Protein AF-A0A6B3HIU3-F1 (afdb_monomer)

Mean predicted aligned error: 11.29 Å

Solvent-accessible surface area (backbone atoms only — not comparable to full-atom values): 8986 Å² total; per-residue (Å²): 126,63,72,74,72,56,71,95,78,60,85,25,74,48,78,48,76,50,74,42,69,43,81,75,31,63,71,46,27,44,54,50,27,48,52,53,45,60,61,63,64,41,100,79,64,81,83,78,81,82,62,67,80,47,101,40,70,70,39,19,49,54,40,46,68,70,72,45,56,74,68,56,45,66,78,42,32,65,80,43,20,31,42,78,41,46,32,40,40,39,36,26,56,29,92,61,75,80,61,91,88,63,73,64,93,64,79,81,60,76,77,60,55,39,28,44,76,47,76,49,80,48,48,45,82,63,58,67,65,68,76,76,77,86,82,86,84,88,88,84,84,86,130

Radius of gyration: 21.81 Å; Cα contacts (8 Å, |Δi|>4): 173; chains: 1; bounding box: 52×70×48 Å

Sequence (143 aa):
LPPYAGPAEPSALSVLIRRDYAVVEPPRLLAQAQRLADIDAGPGADGYTGAVVGTSVHSALGVLFGEYEPDEIASRHKEFGLEEGDSTLWVSAAEALPEPGEWLGAPFEDADPELVVCRFDVSAVFDEEELDEELDEPAAGRA

Structure (mmCIF, N/CA/C/O backbone):
data_AF-A0A6B3HIU3-F1
#
_entry.id   AF-A0A6B3HIU3-F1
#
loop_
_atom_site.group_PDB
_atom_site.id
_atom_site.type_symbol
_atom_site.label_atom_id
_atom_site.label_alt_id
_atom_site.label_comp_id
_atom_site.label_asym_id
_atom_site.label_entity_id
_atom_site.label_seq_id
_atom_site.pdbx_PDB_ins_code
_atom_site.Cartn_x
_atom_site.Cartn_y
_atom_site.Cartn_z
_atom_site.occupancy
_atom_site.B_iso_or_equiv
_atom_site.auth_seq_id
_atom_site.auth_comp_id
_atom_site.auth_asym_id
_atom_site.auth_atom_id
_atom_site.pdbx_PDB_model_num
ATOM 1 N N . LEU A 1 1 ? -14.034 11.041 9.208 1.00 70.19 1 LEU A N 1
ATOM 2 C CA . LEU A 1 1 ? -14.295 9.636 9.585 1.00 70.19 1 LEU A CA 1
ATOM 3 C C . LEU A 1 1 ? -15.566 9.608 10.430 1.00 70.19 1 LEU A C 1
ATOM 5 O O . LEU A 1 1 ? -15.822 10.618 11.088 1.00 70.19 1 LEU A O 1
ATOM 9 N N . PRO A 1 2 ? -16.393 8.551 10.350 1.00 84.12 2 PRO A N 1
ATOM 10 C CA . PRO A 1 2 ? -17.501 8.347 11.283 1.00 84.12 2 PRO A CA 1
ATOM 11 C C . PRO A 1 2 ? -16.977 8.240 12.732 1.00 84.12 2 PRO A C 1
ATOM 13 O O . PRO A 1 2 ? -15.765 8.147 12.938 1.00 84.12 2 PRO A O 1
ATOM 16 N N . PRO A 1 3 ? -17.853 8.319 13.751 1.00 88.12 3 PRO A N 1
ATOM 17 C CA . PRO A 1 3 ? -17.446 8.144 15.144 1.00 88.12 3 PRO A CA 1
ATOM 18 C C . PRO A 1 3 ? -16.814 6.766 15.382 1.00 88.12 3 PRO A C 1
ATOM 20 O O . PRO A 1 3 ? -17.290 5.777 14.833 1.00 88.12 3 PRO A O 1
ATOM 23 N N . TYR A 1 4 ? -15.787 6.706 16.236 1.00 89.38 4 TYR A N 1
ATOM 24 C CA . TYR A 1 4 ? -15.168 5.441 16.639 1.00 89.38 4 TYR A CA 1
ATOM 25 C C . TYR A 1 4 ? -16.175 4.560 17.392 1.00 89.38 4 TYR A C 1
ATOM 27 O O . TYR A 1 4 ? -16.764 5.002 18.383 1.00 89.38 4 TYR A O 1
ATOM 35 N N . ALA A 1 5 ? -16.347 3.324 16.928 1.00 91.56 5 ALA A N 1
ATOM 36 C CA . ALA A 1 5 ? -17.249 2.323 17.499 1.00 91.56 5 ALA A CA 1
ATOM 37 C C . ALA A 1 5 ? -16.511 1.099 18.074 1.00 91.56 5 ALA A C 1
ATOM 39 O O . ALA A 1 5 ? -17.153 0.164 18.553 1.00 91.56 5 ALA A O 1
ATOM 40 N N . GLY A 1 6 ? -15.175 1.097 18.038 1.00 89.19 6 GLY A N 1
ATOM 41 C CA . GLY A 1 6 ? -14.355 -0.006 18.535 1.00 89.19 6 GLY A CA 1
ATOM 42 C C . GLY A 1 6 ? -14.220 -0.062 20.068 1.00 89.19 6 GLY A C 1
ATOM 43 O O . GLY A 1 6 ? -14.767 0.772 20.798 1.00 89.19 6 GLY A O 1
ATOM 44 N N . PRO A 1 7 ? -13.464 -1.045 20.592 1.00 90.38 7 PRO A N 1
ATOM 45 C CA . PRO A 1 7 ? -13.269 -1.222 22.030 1.00 90.38 7 PRO A CA 1
ATOM 46 C C . PRO A 1 7 ? -12.516 -0.042 22.663 1.00 90.38 7 PRO A C 1
ATOM 48 O O . PRO A 1 7 ? -11.626 0.548 22.051 1.00 90.38 7 PRO A O 1
ATOM 51 N N . ALA A 1 8 ? -12.837 0.272 23.923 1.00 88.50 8 ALA A N 1
ATOM 52 C CA . ALA A 1 8 ? -12.150 1.324 24.684 1.00 88.50 8 ALA A CA 1
ATOM 53 C C . ALA A 1 8 ? -10.697 0.952 25.045 1.00 88.50 8 ALA A C 1
ATOM 55 O O . ALA A 1 8 ? -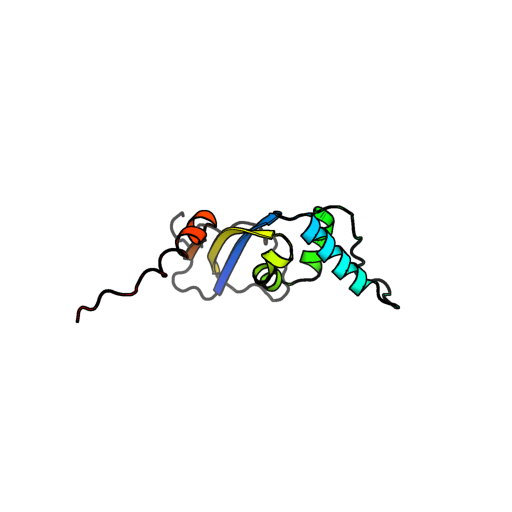9.841 1.828 25.126 1.00 88.50 8 ALA A O 1
ATOM 56 N N . GLU A 1 9 ? -10.426 -0.342 25.236 1.00 88.44 9 GLU A N 1
ATOM 57 C CA . GLU A 1 9 ? -9.100 -0.901 25.519 1.00 88.44 9 GLU A CA 1
ATOM 58 C C . GLU A 1 9 ? -8.795 -2.012 24.492 1.00 88.44 9 GLU A C 1
ATOM 60 O O . GLU A 1 9 ? -9.087 -3.182 24.751 1.00 88.44 9 GLU A O 1
ATOM 65 N N . PRO A 1 10 ? -8.290 -1.672 23.288 1.00 86.75 10 PRO A N 1
ATOM 66 C CA . PRO A 1 10 ? -8.000 -2.657 22.248 1.00 86.75 10 PRO A CA 1
ATOM 67 C C . PRO A 1 10 ? -6.807 -3.546 22.627 1.00 86.75 10 PRO A C 1
ATOM 69 O O . PRO A 1 10 ? -5.758 -3.056 23.045 1.00 86.75 10 PRO A O 1
ATOM 72 N N . SER A 1 11 ? -6.954 -4.858 22.440 1.00 88.88 11 SER A N 1
ATOM 73 C CA . SER A 1 11 ? -5.902 -5.862 22.668 1.00 88.88 11 SER A CA 1
ATOM 74 C C . SER A 1 11 ? -5.079 -6.178 21.412 1.00 88.88 11 SER A C 1
ATOM 76 O O . SER A 1 11 ? -4.005 -6.770 21.522 1.00 88.88 11 SER A O 1
ATOM 78 N N . ALA A 1 12 ? -5.566 -5.785 20.232 1.00 90.56 12 ALA A N 1
ATOM 79 C CA . ALA A 1 12 ? -4.930 -5.996 18.940 1.00 90.56 12 ALA A CA 1
ATOM 80 C C . ALA A 1 12 ? -5.130 -4.780 18.022 1.00 90.56 12 ALA A C 1
ATOM 82 O O . ALA A 1 12 ? -6.093 -4.022 18.166 1.00 90.56 12 ALA A O 1
ATOM 83 N N . LEU A 1 13 ? -4.208 -4.604 17.073 1.00 90.06 13 LEU A N 1
ATOM 84 C CA . LEU A 1 13 ? -4.238 -3.530 16.081 1.00 90.06 13 LEU A CA 1
ATOM 85 C C . LEU A 1 13 ? -3.949 -4.087 14.686 1.00 90.06 13 LEU A C 1
ATOM 87 O O . LEU A 1 13 ? -3.101 -4.968 14.532 1.00 90.06 13 LEU A O 1
ATOM 91 N N . SER A 1 14 ? -4.594 -3.509 13.676 1.00 87.75 14 SER A N 1
ATOM 92 C CA . SER A 1 14 ? -4.268 -3.719 12.266 1.00 87.75 14 SER A CA 1
ATOM 93 C C . SER A 1 14 ? -3.760 -2.417 11.655 1.00 87.75 14 SER A C 1
ATOM 95 O O . SER A 1 14 ? -4.395 -1.367 11.791 1.00 87.75 14 SER A O 1
ATOM 97 N N . VAL A 1 15 ? -2.608 -2.497 10.986 1.00 86.75 15 VAL A N 1
ATOM 98 C CA . VAL A 1 15 ? -1.978 -1.370 10.290 1.00 86.75 15 VAL A CA 1
ATOM 99 C C . VAL A 1 15 ? -2.071 -1.620 8.793 1.00 86.75 15 VAL A C 1
ATOM 101 O O . VAL A 1 15 ? -1.512 -2.594 8.293 1.00 86.75 15 VAL A O 1
ATOM 104 N N . LEU A 1 16 ? -2.792 -0.749 8.093 1.00 84.94 16 LEU A N 1
ATOM 105 C CA . LEU A 1 16 ? -2.944 -0.794 6.644 1.00 84.94 16 LEU A CA 1
ATOM 106 C C . LEU A 1 16 ? -2.189 0.386 6.050 1.00 84.94 16 LEU A C 1
ATOM 108 O O . LEU A 1 16 ? -2.310 1.511 6.536 1.00 84.94 16 LEU A O 1
ATOM 112 N N . ILE A 1 17 ? -1.411 0.130 5.005 1.00 85.75 17 ILE A N 1
ATOM 113 C CA . ILE A 1 17 ? -0.607 1.148 4.337 1.00 85.75 17 ILE A CA 1
ATOM 114 C C . ILE A 1 17 ? -0.933 1.096 2.850 1.00 85.75 17 ILE A C 1
ATOM 116 O O . ILE A 1 17 ? -0.674 0.089 2.192 1.00 85.75 17 ILE A O 1
ATOM 120 N N . ARG A 1 18 ? -1.469 2.194 2.315 1.00 87.81 18 ARG A N 1
ATOM 121 C CA . ARG A 1 18 ? -1.526 2.436 0.873 1.00 87.81 18 ARG A CA 1
ATOM 122 C C . ARG A 1 18 ? -0.382 3.372 0.512 1.00 87.81 18 ARG A C 1
ATOM 124 O O . ARG A 1 18 ? -0.297 4.467 1.061 1.00 87.81 18 ARG A O 1
ATOM 131 N N . ARG A 1 19 ? 0.491 2.939 -0.394 1.00 89.50 19 ARG A N 1
ATOM 132 C CA . ARG A 1 19 ? 1.532 3.771 -1.006 1.00 89.50 19 ARG A CA 1
ATOM 133 C C . ARG A 1 19 ? 1.305 3.778 -2.502 1.00 89.50 19 ARG A C 1
ATOM 135 O O . ARG A 1 19 ? 1.301 2.714 -3.124 1.00 89.50 19 ARG A O 1
ATOM 142 N N . ASP A 1 20 ? 1.106 4.963 -3.053 1.00 89.50 20 ASP A N 1
ATOM 143 C CA . ASP A 1 20 ? 0.920 5.129 -4.482 1.00 89.50 20 ASP A CA 1
ATOM 144 C C . ASP A 1 20 ? 2.302 5.316 -5.135 1.00 89.50 20 ASP A C 1
ATOM 146 O O . ASP A 1 20 ? 3.166 6.005 -4.599 1.00 89.50 20 ASP A O 1
ATOM 150 N N . TYR A 1 21 ? 2.530 4.689 -6.292 1.00 92.12 21 TYR A N 1
ATOM 151 C CA . TYR A 1 21 ? 3.753 4.868 -7.082 1.00 92.12 21 TYR A CA 1
ATOM 152 C C . TYR A 1 21 ? 3.398 5.276 -8.507 1.00 92.12 21 TYR A C 1
ATOM 154 O O . TYR A 1 21 ? 2.580 4.630 -9.169 1.00 92.12 21 TYR A O 1
ATOM 162 N N . ALA A 1 22 ? 4.065 6.308 -9.016 1.00 93.81 22 ALA A N 1
ATOM 163 C CA . ALA A 1 22 ? 4.032 6.662 -10.426 1.00 93.81 22 ALA A CA 1
ATOM 164 C C . ALA A 1 22 ? 5.192 5.981 -11.162 1.00 93.81 22 ALA A C 1
ATOM 166 O O . ALA A 1 22 ? 6.347 6.085 -10.759 1.00 93.81 22 ALA A O 1
ATOM 167 N N . VAL A 1 23 ? 4.911 5.312 -12.284 1.00 94.75 23 VAL A N 1
ATOM 168 C CA . VAL A 1 23 ? 5.971 4.803 -13.170 1.00 94.75 23 VAL A CA 1
ATOM 169 C C . VAL A 1 23 ? 6.480 5.958 -14.033 1.00 94.75 23 VAL A C 1
ATOM 171 O O . VAL A 1 23 ? 5.892 6.271 -15.069 1.00 94.75 23 VAL A O 1
ATOM 174 N N . VAL A 1 24 ? 7.573 6.590 -13.607 1.00 96.25 24 VAL A N 1
ATOM 175 C CA . VAL A 1 24 ? 8.146 7.780 -14.262 1.00 96.25 24 VAL A CA 1
ATOM 176 C C . VAL A 1 24 ? 9.259 7.437 -15.253 1.00 96.25 24 VAL A C 1
ATOM 178 O O . VAL A 1 24 ? 9.444 8.141 -16.245 1.00 96.25 24 VAL A O 1
ATOM 181 N N . GLU A 1 25 ? 9.942 6.302 -15.068 1.00 95.62 25 GLU A N 1
ATOM 182 C CA . GLU A 1 25 ? 10.988 5.823 -15.980 1.00 95.62 25 GLU A CA 1
ATOM 183 C C . GLU A 1 25 ? 10.764 4.361 -16.418 1.00 95.62 25 GLU A C 1
ATOM 185 O O . GLU A 1 25 ? 11.513 3.460 -16.023 1.00 95.62 25 GLU A O 1
ATOM 190 N N . PRO A 1 26 ? 9.784 4.095 -17.308 1.00 93.62 26 PRO A N 1
ATOM 191 C CA . PRO A 1 26 ? 9.509 2.745 -17.806 1.00 93.62 26 PRO A CA 1
ATOM 192 C C . PRO A 1 26 ? 10.732 1.983 -18.356 1.00 93.62 26 PRO A C 1
ATOM 194 O O . PRO A 1 26 ? 10.850 0.788 -18.083 1.00 93.62 26 PRO A O 1
ATOM 197 N N . PRO A 1 27 ? 11.680 2.610 -19.091 1.00 93.94 27 PRO A N 1
ATOM 198 C CA . PRO A 1 27 ? 12.877 1.908 -19.556 1.00 93.94 27 PRO A CA 1
ATOM 199 C C . PRO A 1 27 ? 13.776 1.405 -18.418 1.00 93.94 27 PRO A C 1
ATOM 201 O O . PRO A 1 27 ? 14.366 0.332 -18.541 1.00 93.94 27 PRO A O 1
ATOM 204 N N . ARG A 1 28 ? 13.871 2.150 -17.306 1.00 94.88 28 ARG A N 1
ATOM 205 C CA . ARG A 1 28 ? 14.644 1.744 -16.123 1.00 94.88 28 ARG A CA 1
ATOM 206 C C . ARG A 1 28 ? 14.002 0.531 -15.459 1.00 94.88 28 ARG A C 1
ATOM 208 O O . ARG A 1 28 ? 14.708 -0.437 -15.179 1.00 94.88 28 ARG A O 1
ATOM 215 N N . LEU A 1 29 ? 12.680 0.559 -15.294 1.00 94.25 29 LEU A N 1
ATOM 216 C CA . LEU A 1 29 ? 11.903 -0.550 -14.744 1.00 94.25 29 LEU A CA 1
ATOM 217 C C . LEU A 1 29 ? 12.087 -1.835 -15.566 1.00 94.25 29 LEU A C 1
ATOM 219 O O . LEU A 1 29 ? 12.401 -2.889 -15.016 1.00 94.25 29 LEU A O 1
ATOM 223 N N . LEU A 1 30 ? 11.966 -1.738 -16.894 1.00 91.94 30 LEU A N 1
ATOM 224 C CA . LEU A 1 30 ? 12.184 -2.865 -17.809 1.00 91.94 30 LEU A CA 1
ATOM 225 C C . LEU 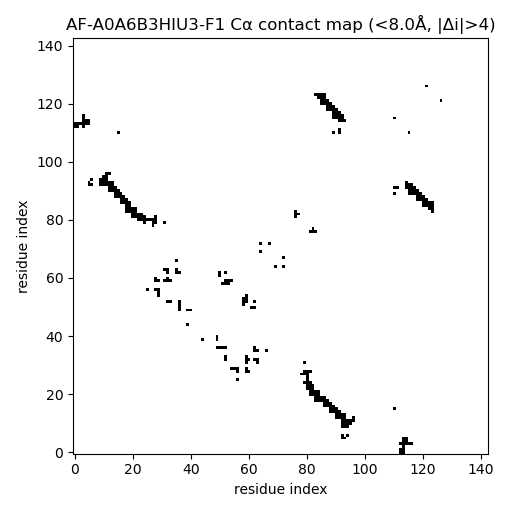A 1 30 ? 13.609 -3.426 -17.694 1.00 91.94 30 LEU A C 1
ATOM 227 O O . LEU A 1 30 ? 13.796 -4.640 -17.648 1.00 91.94 30 LEU A O 1
ATOM 231 N N . ALA A 1 31 ? 14.615 -2.551 -17.623 1.00 92.81 31 ALA A N 1
ATOM 232 C CA . ALA A 1 31 ? 16.006 -2.968 -17.493 1.00 92.81 31 ALA A CA 1
ATOM 233 C C . ALA A 1 31 ? 16.293 -3.666 -16.152 1.00 92.81 31 ALA A C 1
ATOM 235 O O . ALA A 1 31 ? 17.116 -4.578 -16.118 1.00 92.81 31 ALA A O 1
ATOM 236 N N . GLN A 1 32 ? 15.637 -3.257 -15.060 1.00 92.25 32 GLN A N 1
ATOM 237 C CA . GLN A 1 32 ? 15.740 -3.939 -13.765 1.00 92.25 32 GLN A CA 1
ATOM 238 C C . GLN A 1 32 ? 15.089 -5.321 -13.807 1.00 92.25 32 GLN A C 1
ATOM 240 O O . GLN A 1 32 ? 15.735 -6.300 -13.449 1.00 92.25 32 GLN A O 1
ATOM 245 N N . ALA A 1 33 ? 13.862 -5.422 -14.320 1.00 90.38 33 ALA A N 1
ATOM 246 C CA . ALA A 1 33 ? 13.172 -6.705 -14.441 1.00 90.38 33 ALA A CA 1
ATOM 247 C C . ALA A 1 33 ? 13.953 -7.709 -15.304 1.00 90.38 33 ALA A C 1
ATOM 249 O O . ALA A 1 33 ? 14.051 -8.880 -14.948 1.00 90.38 33 ALA A O 1
ATOM 250 N N . GLN A 1 34 ? 14.570 -7.250 -16.400 1.00 89.25 34 GLN A N 1
ATOM 251 C CA . GLN A 1 34 ? 15.440 -8.103 -17.212 1.00 89.25 34 GLN A CA 1
ATOM 252 C C . GLN A 1 34 ? 16.656 -8.596 -16.418 1.00 89.25 34 GLN A C 1
ATOM 254 O O . GLN A 1 34 ? 16.971 -9.778 -16.478 1.00 89.25 34 GLN A O 1
ATOM 259 N N . ARG A 1 35 ? 17.318 -7.721 -15.644 1.00 89.00 35 ARG A N 1
ATOM 260 C CA . ARG A 1 35 ? 18.462 -8.124 -14.810 1.00 89.00 35 ARG A CA 1
ATOM 261 C C . ARG A 1 35 ? 18.092 -9.205 -13.798 1.00 89.00 35 ARG A C 1
ATOM 263 O O . ARG A 1 35 ? 18.878 -10.124 -13.611 1.00 89.00 35 ARG A O 1
ATOM 270 N N . LEU A 1 36 ? 16.925 -9.098 -13.165 1.00 88.56 36 LEU A N 1
ATOM 271 C CA . LEU A 1 36 ? 16.439 -10.099 -12.209 1.00 88.56 36 LEU A CA 1
ATOM 272 C C . LEU A 1 36 ? 16.187 -11.446 -12.890 1.00 88.56 36 LEU A C 1
ATOM 274 O O . LEU A 1 36 ? 16.670 -12.475 -12.427 1.00 88.56 36 LEU A O 1
ATOM 278 N N . ALA A 1 37 ? 15.510 -11.434 -14.037 1.00 84.19 37 ALA A N 1
ATOM 279 C CA . ALA A 1 37 ? 15.249 -12.653 -14.792 1.00 84.19 37 ALA A CA 1
ATOM 280 C C . ALA A 1 37 ? 16.533 -13.321 -15.314 1.00 84.19 37 ALA A C 1
ATOM 282 O O . ALA A 1 37 ? 16.624 -14.546 -15.337 1.00 84.19 37 ALA A O 1
ATOM 283 N N . ASP A 1 38 ? 17.541 -12.536 -15.704 1.00 84.31 38 ASP A N 1
ATOM 284 C CA . ASP A 1 38 ? 18.842 -13.065 -16.129 1.00 84.31 38 ASP A CA 1
ATOM 285 C C . ASP A 1 38 ? 19.597 -13.746 -14.971 1.00 84.31 38 ASP A C 1
ATOM 287 O O . ASP A 1 38 ? 20.342 -14.699 -15.205 1.00 84.31 38 ASP A O 1
ATOM 291 N N . ILE A 1 39 ? 19.411 -13.273 -13.731 1.00 82.88 39 ILE A N 1
ATOM 292 C CA . ILE A 1 39 ? 19.974 -13.893 -12.520 1.00 82.88 39 ILE A CA 1
ATOM 293 C C . ILE A 1 39 ? 19.276 -15.228 -12.228 1.00 82.88 39 ILE A C 1
ATOM 295 O O . ILE A 1 39 ? 19.957 -16.218 -11.956 1.00 82.88 39 ILE A O 1
ATOM 299 N N . ASP A 1 40 ? 17.946 -15.266 -12.332 1.00 73.25 40 ASP A N 1
ATOM 300 C CA . ASP A 1 40 ? 17.143 -16.474 -12.098 1.00 73.25 40 ASP A CA 1
ATOM 301 C C . ASP A 1 40 ? 17.406 -17.566 -13.156 1.00 73.25 40 ASP A C 1
ATOM 303 O O . ASP A 1 40 ? 17.465 -18.755 -12.853 1.00 73.25 40 ASP A O 1
ATOM 307 N N . ALA A 1 41 ? 17.699 -17.175 -14.401 1.00 69.81 41 ALA A N 1
ATOM 308 C CA . ALA A 1 41 ? 17.966 -18.082 -15.523 1.00 69.81 41 ALA A CA 1
ATOM 309 C C . ALA A 1 41 ? 19.363 -18.760 -15.524 1.00 69.81 41 ALA A C 1
ATOM 311 O O . ALA A 1 41 ? 19.809 -19.256 -16.565 1.00 69.81 41 ALA A O 1
ATOM 312 N N . GLY A 1 42 ? 20.080 -18.790 -14.394 1.00 60.59 42 GLY A N 1
ATOM 313 C CA . GLY A 1 42 ? 21.424 -19.372 -14.268 1.00 60.59 42 GLY A CA 1
ATOM 314 C C . GLY A 1 42 ? 21.544 -20.855 -14.693 1.00 60.59 42 GLY A C 1
ATOM 315 O O . GLY A 1 42 ? 20.546 -21.565 -14.851 1.00 60.59 42 GLY A O 1
ATOM 316 N N . PRO A 1 43 ? 22.775 -21.379 -14.891 1.00 48.38 43 PRO A N 1
ATOM 317 C CA . PRO A 1 43 ? 22.985 -22.746 -15.369 1.00 48.38 43 PRO A CA 1
ATOM 318 C C . PRO A 1 43 ? 22.536 -23.775 -14.317 1.00 48.38 43 PRO A C 1
ATOM 320 O O . PRO A 1 43 ? 23.279 -24.081 -13.386 1.00 48.38 43 PRO A O 1
ATOM 323 N N . GLY A 1 44 ? 21.325 -24.315 -14.488 1.00 56.94 44 GLY A N 1
ATOM 324 C CA . GLY A 1 44 ? 20.706 -25.312 -13.600 1.00 56.94 44 GLY A CA 1
ATOM 325 C C . GLY A 1 44 ? 19.359 -24.906 -12.986 1.00 56.94 44 GLY A C 1
ATOM 326 O O . GLY A 1 44 ? 18.904 -25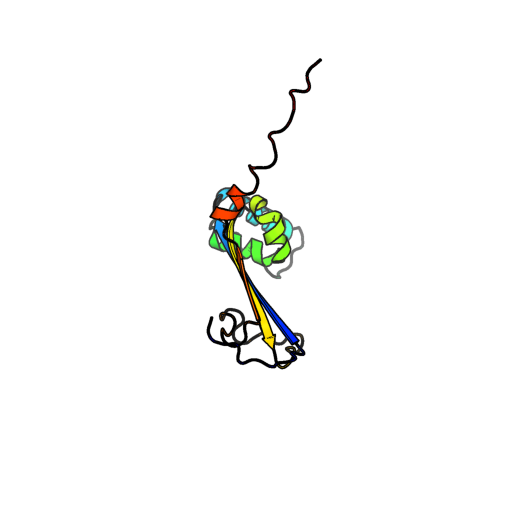.582 -12.067 1.00 56.94 44 GLY A O 1
ATOM 327 N N . ALA A 1 45 ? 18.733 -23.820 -13.452 1.00 58.03 45 ALA A N 1
ATOM 328 C CA . ALA A 1 45 ? 17.415 -23.385 -12.991 1.00 58.03 45 ALA A CA 1
ATOM 329 C C . ALA A 1 45 ? 16.288 -24.316 -13.492 1.00 58.03 45 ALA A C 1
ATOM 331 O O . ALA A 1 45 ? 15.613 -24.057 -14.490 1.00 58.03 45 ALA A O 1
ATOM 332 N N . ASP A 1 46 ? 16.080 -25.421 -12.776 1.00 51.66 46 ASP A N 1
ATOM 333 C CA . ASP A 1 46 ? 14.959 -26.334 -12.978 1.00 51.66 46 ASP A CA 1
ATOM 334 C C . ASP A 1 46 ? 13.703 -25.800 -12.258 1.00 51.66 46 ASP A C 1
ATOM 336 O O . ASP A 1 46 ? 13.339 -26.234 -11.168 1.00 51.66 46 ASP A O 1
ATOM 340 N N . GLY A 1 47 ? 13.006 -24.865 -12.907 1.00 53.09 47 GLY A N 1
ATOM 341 C CA . GLY A 1 47 ? 11.542 -24.889 -12.965 1.00 53.09 47 GLY A CA 1
ATOM 342 C C . GLY A 1 47 ? 10.718 -24.556 -11.716 1.00 53.09 47 GLY A C 1
ATOM 343 O O . GLY A 1 47 ? 9.711 -25.230 -11.494 1.00 53.09 47 GLY A O 1
ATOM 344 N N . TYR A 1 48 ? 11.002 -23.475 -10.988 1.00 45.47 48 TYR A N 1
ATOM 345 C CA . TYR A 1 48 ? 9.943 -22.816 -10.213 1.00 45.47 48 TYR A CA 1
ATOM 346 C C . TYR A 1 48 ? 10.055 -21.291 -10.321 1.00 45.47 48 TYR A C 1
ATOM 348 O O . TYR A 1 48 ? 11.095 -20.732 -10.021 1.00 45.47 48 TYR A O 1
ATOM 356 N N . THR A 1 49 ? 8.968 -20.679 -10.812 1.00 47.34 49 THR A N 1
ATOM 357 C CA . THR A 1 49 ? 8.724 -19.235 -11.029 1.00 47.34 49 THR A CA 1
ATOM 358 C C . THR A 1 49 ? 9.562 -18.516 -12.087 1.00 47.34 49 THR A C 1
ATOM 360 O O . THR A 1 49 ? 10.009 -17.400 -11.868 1.00 47.34 49 THR A O 1
ATOM 363 N N . GLY A 1 50 ? 9.666 -19.091 -13.289 1.00 44.75 50 GLY A N 1
ATOM 364 C CA . GLY A 1 50 ? 10.166 -18.368 -14.461 1.00 44.75 50 GLY A CA 1
ATOM 365 C C . GLY A 1 50 ? 9.282 -17.162 -14.786 1.00 44.75 50 GLY A C 1
ATOM 366 O O . GLY A 1 50 ? 8.286 -17.282 -15.507 1.00 44.75 50 GLY A O 1
ATOM 367 N N . ALA A 1 51 ? 9.638 -16.002 -14.242 1.00 51.00 51 ALA A N 1
ATOM 368 C CA . ALA A 1 51 ? 9.086 -14.726 -14.638 1.00 51.00 51 ALA A CA 1
ATOM 369 C C . ALA A 1 51 ? 9.391 -14.543 -16.128 1.00 51.00 51 ALA A C 1
ATOM 371 O O . ALA A 1 51 ? 10.521 -14.272 -16.531 1.00 51.00 51 ALA A O 1
ATOM 372 N N . VAL A 1 52 ? 8.388 -14.754 -16.982 1.00 52.22 52 VAL A N 1
ATOM 373 C CA . VAL A 1 52 ? 8.528 -14.443 -18.402 1.00 52.22 52 VAL A CA 1
ATOM 374 C C . VAL A 1 52 ? 8.778 -12.945 -18.476 1.00 52.22 52 VAL A C 1
ATOM 376 O O . VAL A 1 52 ? 7.883 -12.159 -18.154 1.00 52.22 52 VAL A O 1
ATOM 379 N N . VAL A 1 53 ? 9.977 -12.542 -18.906 1.00 56.69 53 VAL A N 1
ATOM 380 C CA . VAL A 1 53 ? 10.228 -11.141 -19.238 1.00 56.69 53 VAL A CA 1
ATOM 381 C C . VAL A 1 53 ? 9.375 -10.806 -20.452 1.00 56.69 53 VAL A C 1
ATOM 383 O O . VAL A 1 53 ? 9.766 -10.971 -21.606 1.00 56.69 53 VAL A O 1
ATOM 386 N N . GLY A 1 54 ? 8.149 -10.366 -20.196 1.00 59.66 54 GLY A N 1
ATOM 387 C CA . GLY A 1 54 ? 7.393 -9.633 -21.185 1.00 59.66 54 GLY A CA 1
ATOM 388 C C . GLY A 1 54 ? 8.075 -8.284 -21.391 1.00 59.66 54 GLY A C 1
ATOM 389 O O . GLY A 1 54 ? 8.546 -7.656 -20.443 1.00 59.66 54 GLY A O 1
ATOM 390 N N . THR A 1 55 ? 8.083 -7.784 -22.621 1.00 69.88 55 THR A N 1
ATOM 391 C CA . THR A 1 55 ? 8.612 -6.450 -22.959 1.00 69.88 55 THR A CA 1
ATOM 392 C C . THR A 1 55 ? 7.696 -5.311 -22.484 1.00 69.88 55 THR A C 1
ATOM 394 O O . THR A 1 55 ? 7.711 -4.220 -23.048 1.00 69.88 55 THR A O 1
ATOM 397 N N . SER A 1 56 ? 6.824 -5.573 -21.508 1.00 88.19 56 SER A N 1
ATOM 398 C CA . SER A 1 56 ? 5.787 -4.659 -21.042 1.00 88.19 56 SER A CA 1
ATOM 399 C C . SER A 1 56 ? 6.061 -4.200 -19.614 1.00 88.19 56 SER A C 1
ATOM 401 O O . SER A 1 56 ? 6.625 -4.935 -18.806 1.00 88.19 56 SER A O 1
ATOM 403 N N . VAL A 1 57 ? 5.605 -2.992 -19.283 1.00 88.31 57 VAL A N 1
ATOM 404 C CA . VAL A 1 57 ? 5.661 -2.463 -17.911 1.00 88.31 57 VAL A CA 1
ATOM 405 C C . VAL A 1 57 ? 4.932 -3.389 -16.935 1.00 88.31 57 VAL A C 1
ATOM 407 O O . VAL A 1 57 ? 5.443 -3.664 -15.859 1.00 88.31 57 VAL A O 1
ATOM 410 N N . HIS A 1 58 ? 3.777 -3.931 -17.331 1.00 86.69 58 HIS A N 1
ATOM 411 C CA . HIS A 1 58 ? 2.987 -4.837 -16.496 1.00 86.69 58 HIS A CA 1
ATOM 412 C C . HIS A 1 58 ? 3.763 -6.099 -16.089 1.00 86.69 58 HIS A C 1
ATOM 414 O O . HIS A 1 58 ? 3.800 -6.450 -14.914 1.00 86.69 58 HIS A O 1
ATOM 420 N N . SER A 1 59 ? 4.430 -6.753 -17.042 1.00 85.88 59 SER A N 1
ATOM 421 C CA . SER A 1 59 ? 5.260 -7.925 -16.745 1.00 85.88 59 SER A CA 1
ATOM 422 C C . SER A 1 59 ? 6.482 -7.572 -15.899 1.00 85.88 59 SER A C 1
ATOM 424 O O . SER A 1 59 ? 6.827 -8.338 -15.008 1.00 85.88 59 SER A O 1
ATOM 426 N N . ALA A 1 60 ? 7.105 -6.411 -16.124 1.00 88.94 60 ALA A N 1
ATOM 427 C CA . ALA A 1 60 ? 8.231 -5.954 -15.310 1.00 88.94 60 ALA A CA 1
ATOM 428 C C . ALA A 1 60 ? 7.839 -5.666 -13.853 1.00 88.94 60 ALA A C 1
ATOM 430 O O . ALA A 1 60 ? 8.596 -6.010 -12.950 1.00 88.94 60 ALA A O 1
ATOM 431 N N . LEU A 1 61 ? 6.644 -5.111 -13.616 1.00 90.56 61 LEU A N 1
ATOM 432 C CA . LEU A 1 61 ? 6.084 -4.979 -12.268 1.00 90.56 61 LEU A CA 1
ATOM 433 C C . LEU A 1 61 ? 5.876 -6.356 -11.627 1.00 90.56 61 LEU A C 1
ATOM 435 O O . LEU A 1 61 ? 6.256 -6.550 -10.481 1.00 90.56 61 LEU A O 1
ATOM 439 N N . GLY A 1 62 ? 5.345 -7.329 -12.374 1.00 88.81 62 GLY A N 1
ATOM 440 C CA . GLY A 1 62 ? 5.194 -8.701 -11.880 1.00 88.81 62 GLY A CA 1
ATOM 441 C C . GLY A 1 62 ? 6.516 -9.344 -11.446 1.00 88.81 62 GLY A C 1
ATOM 442 O O . GLY A 1 62 ? 6.546 -10.019 -10.425 1.00 88.81 62 GLY A O 1
ATOM 443 N N . VAL A 1 63 ? 7.610 -9.100 -12.181 1.00 89.81 63 VAL A N 1
ATOM 444 C CA . VAL A 1 63 ? 8.955 -9.571 -11.795 1.00 89.81 63 VAL A CA 1
ATOM 445 C C . VAL A 1 63 ? 9.439 -8.851 -10.537 1.00 89.81 63 VAL A C 1
ATOM 447 O O . VAL A 1 63 ? 9.860 -9.496 -9.586 1.00 89.81 63 VAL A O 1
ATOM 450 N N . LEU A 1 64 ? 9.348 -7.517 -10.511 1.00 91.31 64 LEU A N 1
ATOM 451 C CA . LEU A 1 64 ? 9.843 -6.701 -9.401 1.00 91.31 64 LEU A CA 1
ATOM 452 C C . LEU A 1 64 ? 9.150 -7.050 -8.074 1.00 91.31 64 LEU A C 1
ATOM 454 O O . LEU A 1 64 ? 9.827 -7.301 -7.084 1.00 91.31 64 LEU A O 1
ATOM 458 N N . PHE A 1 65 ? 7.815 -7.093 -8.070 1.00 90.06 65 PHE A N 1
ATOM 459 C CA . PHE A 1 65 ? 7.006 -7.406 -6.885 1.00 90.06 65 PHE A CA 1
ATOM 460 C C . PHE A 1 65 ? 6.978 -8.904 -6.544 1.00 90.06 65 PHE A C 1
ATOM 462 O O . PHE A 1 65 ? 6.438 -9.282 -5.508 1.00 90.06 65 PHE A O 1
ATOM 469 N N . GLY A 1 66 ? 7.517 -9.757 -7.420 1.00 89.75 66 GLY A N 1
ATOM 470 C CA . GLY A 1 66 ? 7.753 -11.168 -7.125 1.00 89.75 66 GLY A CA 1
ATOM 471 C C . GLY A 1 66 ? 9.091 -11.424 -6.428 1.00 89.75 66 GLY A C 1
ATOM 472 O O . GLY A 1 66 ? 9.200 -12.411 -5.709 1.00 89.75 66 GLY A O 1
ATOM 473 N N . GLU A 1 67 ? 10.080 -10.550 -6.639 1.00 91.38 67 GLU A N 1
ATOM 474 C CA . GLU A 1 67 ? 11.442 -10.697 -6.109 1.00 91.38 67 GLU A CA 1
ATOM 475 C C . GLU A 1 67 ? 11.670 -9.915 -4.809 1.00 91.38 67 GLU A C 1
ATOM 477 O O . GLU A 1 67 ? 12.321 -10.421 -3.900 1.00 91.38 67 GLU A O 1
ATOM 482 N N . TYR A 1 68 ? 11.160 -8.684 -4.717 1.00 90.69 68 TYR A N 1
ATOM 483 C CA . TYR A 1 68 ? 11.429 -7.796 -3.584 1.00 90.69 68 TYR A CA 1
ATOM 484 C C . TYR A 1 68 ? 10.279 -7.745 -2.586 1.00 90.69 68 TYR A C 1
ATOM 486 O O . TYR A 1 68 ? 9.103 -7.709 -2.965 1.00 90.69 68 TYR A O 1
ATOM 494 N N . GLU A 1 69 ? 10.623 -7.632 -1.303 1.00 91.31 69 GLU A N 1
ATOM 495 C CA . GLU A 1 69 ? 9.639 -7.323 -0.270 1.00 91.31 69 GLU A CA 1
ATOM 496 C C . GLU A 1 69 ? 9.129 -5.871 -0.403 1.00 91.31 69 GLU A C 1
ATOM 498 O O . GLU A 1 69 ? 9.853 -4.988 -0.880 1.00 91.31 69 GLU A O 1
ATOM 503 N N . PRO A 1 70 ? 7.896 -5.563 0.049 1.00 87.75 70 PRO A N 1
ATOM 504 C CA . PRO A 1 70 ? 7.328 -4.216 -0.061 1.00 87.75 70 PRO A CA 1
ATOM 505 C C . PRO A 1 70 ? 8.199 -3.096 0.534 1.00 87.75 70 PRO A C 1
ATOM 507 O O . PRO A 1 70 ? 8.256 -2.004 -0.031 1.00 87.75 70 PRO A O 1
ATOM 510 N N . ASP A 1 71 ? 8.903 -3.356 1.639 1.00 89.12 71 ASP A N 1
ATOM 511 C CA . ASP A 1 71 ? 9.777 -2.363 2.282 1.00 89.12 71 ASP A CA 1
ATOM 512 C C . ASP A 1 71 ? 11.084 -2.131 1.499 1.00 89.12 71 ASP A C 1
ATOM 514 O O . ASP A 1 71 ? 11.624 -1.019 1.472 1.00 89.12 71 ASP A O 1
ATOM 518 N N . GLU A 1 72 ? 11.578 -3.147 0.789 1.00 93.00 72 GLU A N 1
ATOM 519 C CA . GLU A 1 72 ? 12.706 -2.990 -0.133 1.00 93.00 72 GLU A CA 1
ATOM 520 C C . GLU A 1 72 ? 12.304 -2.158 -1.350 1.00 93.00 72 GLU A C 1
ATOM 522 O O . GLU A 1 72 ? 13.053 -1.275 -1.774 1.00 93.00 72 GLU A O 1
ATOM 527 N N . ILE A 1 73 ? 11.095 -2.384 -1.876 1.00 93.06 73 ILE A N 1
ATOM 528 C CA . ILE A 1 73 ? 10.542 -1.566 -2.959 1.00 93.06 73 ILE A CA 1
ATOM 529 C C . ILE A 1 73 ? 10.407 -0.116 -2.502 1.00 93.06 73 ILE A C 1
ATOM 531 O O . ILE A 1 73 ? 10.851 0.779 -3.218 1.00 93.06 73 ILE A O 1
ATOM 535 N N . ALA A 1 74 ? 9.879 0.118 -1.298 1.00 91.06 74 ALA A N 1
ATOM 536 C CA . ALA A 1 74 ? 9.741 1.460 -0.745 1.00 91.06 74 ALA A CA 1
ATOM 537 C C . ALA A 1 74 ? 11.091 2.171 -0.587 1.00 91.06 74 ALA A C 1
ATOM 539 O O . ALA A 1 74 ? 11.254 3.298 -1.045 1.00 91.06 74 ALA A O 1
ATOM 540 N N . SER A 1 75 ? 12.103 1.504 -0.030 1.00 91.69 75 SER A N 1
ATOM 541 C CA . SER A 1 75 ? 13.422 2.124 0.172 1.00 91.69 75 SER A CA 1
ATOM 542 C C . SER A 1 75 ? 14.206 2.389 -1.120 1.00 91.69 75 SER A C 1
ATOM 544 O O . SER A 1 75 ? 15.101 3.235 -1.126 1.00 91.69 75 SER A O 1
ATOM 546 N N . ARG A 1 76 ? 13.892 1.690 -2.219 1.00 94.25 76 ARG A N 1
ATOM 547 C CA . ARG A 1 76 ? 14.666 1.729 -3.476 1.00 94.25 76 ARG A CA 1
ATOM 548 C C . ARG A 1 76 ? 13.835 2.109 -4.703 1.00 94.25 76 ARG A C 1
ATOM 550 O O . ARG A 1 76 ? 14.306 1.953 -5.828 1.00 94.25 76 ARG A O 1
ATOM 557 N N . HIS A 1 77 ? 12.632 2.653 -4.520 1.00 93.69 77 HIS A N 1
ATOM 558 C CA . HIS A 1 77 ? 11.665 2.934 -5.592 1.00 93.69 77 HIS A CA 1
ATOM 559 C C . HIS A 1 77 ? 12.264 3.718 -6.780 1.00 93.69 77 HIS A C 1
ATOM 561 O O . HIS A 1 77 ? 12.041 3.364 -7.944 1.00 93.69 77 HIS A O 1
ATOM 567 N N . LYS A 1 78 ? 13.138 4.699 -6.512 1.00 93.88 78 LYS A N 1
ATOM 568 C CA . LYS A 1 78 ? 13.828 5.496 -7.548 1.00 93.88 78 LYS A CA 1
ATOM 569 C C . LYS A 1 78 ? 14.763 4.661 -8.430 1.00 93.88 78 LYS A C 1
ATOM 571 O O . LYS A 1 78 ? 14.888 4.913 -9.635 1.00 93.88 78 LYS A O 1
ATOM 576 N N . GLU A 1 79 ? 15.391 3.620 -7.880 1.00 95.06 79 GLU A N 1
ATOM 577 C CA . GLU A 1 79 ? 16.239 2.685 -8.637 1.00 95.06 79 GLU A CA 1
ATOM 578 C C . GLU A 1 79 ? 15.440 1.849 -9.645 1.00 95.06 79 GLU A C 1
ATOM 580 O O . GLU A 1 79 ? 15.998 1.348 -10.631 1.00 95.06 79 GLU A O 1
ATOM 585 N N . PHE A 1 80 ? 14.133 1.719 -9.414 1.00 95.06 80 PHE A N 1
ATOM 586 C CA . PHE A 1 80 ? 13.196 1.007 -10.276 1.00 95.06 80 PHE A CA 1
ATOM 587 C C . PHE A 1 80 ? 12.497 1.928 -11.280 1.00 95.06 80 PHE A C 1
ATOM 589 O O . PHE A 1 80 ? 11.784 1.444 -12.152 1.00 95.06 80 PHE A O 1
ATOM 596 N N . GLY A 1 81 ? 12.743 3.241 -11.222 1.00 94.75 81 GLY A N 1
ATOM 597 C CA . GLY A 1 81 ? 12.072 4.213 -12.088 1.00 94.75 81 GLY A CA 1
ATOM 598 C C . GLY A 1 81 ? 10.646 4.521 -11.642 1.00 94.75 81 GLY A C 1
ATOM 599 O O . GLY A 1 81 ? 9.798 4.855 -12.476 1.00 94.75 81 GLY A O 1
ATOM 600 N N . LEU A 1 82 ? 10.391 4.354 -10.346 1.00 95.62 82 LEU A N 1
ATOM 601 C CA . LEU A 1 82 ? 9.158 4.733 -9.679 1.00 95.62 82 LEU A CA 1
ATOM 602 C C . LEU A 1 82 ? 9.393 6.037 -8.911 1.00 95.62 82 LEU A C 1
ATOM 604 O O . LEU A 1 82 ? 10.487 6.245 -8.391 1.00 95.62 82 LEU A O 1
ATOM 608 N N . GLU A 1 83 ? 8.362 6.868 -8.824 1.00 93.69 83 GLU A N 1
ATOM 609 C CA . GLU A 1 83 ? 8.299 8.022 -7.922 1.00 93.69 83 GLU A CA 1
ATOM 610 C C . GLU A 1 83 ? 7.185 7.776 -6.902 1.00 93.69 83 GLU A C 1
ATOM 612 O O . GLU A 1 83 ? 6.128 7.246 -7.268 1.00 93.69 83 GLU A O 1
ATOM 617 N N . GLU A 1 84 ? 7.424 8.121 -5.638 1.00 90.75 84 GLU A N 1
ATOM 618 C CA . GLU A 1 84 ? 6.396 8.049 -4.598 1.00 90.75 84 GLU A CA 1
ATOM 619 C C . GLU A 1 84 ? 5.304 9.092 -4.853 1.00 90.75 84 GLU A C 1
ATOM 621 O O . GLU A 1 84 ? 5.569 10.252 -5.155 1.00 90.75 84 GLU A O 1
ATOM 626 N N . GLY A 1 85 ? 4.054 8.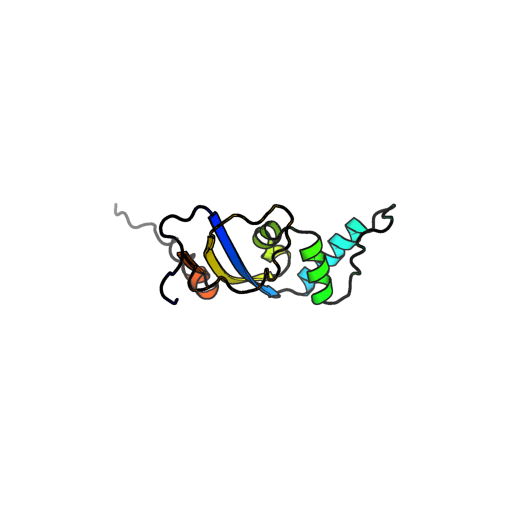641 -4.791 1.00 87.81 85 GLY A N 1
ATOM 627 C CA . GLY A 1 85 ? 2.874 9.489 -4.770 1.00 87.81 85 GLY A CA 1
ATOM 628 C C . GLY A 1 85 ? 2.347 9.647 -3.348 1.00 87.81 85 GLY A C 1
ATOM 629 O O . GLY A 1 85 ? 3.064 9.466 -2.365 1.00 87.81 85 GLY A O 1
ATOM 630 N N . ASP A 1 86 ? 1.061 9.961 -3.234 1.00 88.38 86 ASP A N 1
ATOM 631 C CA . ASP A 1 86 ? 0.415 10.052 -1.930 1.00 88.38 86 ASP A CA 1
ATOM 632 C C . ASP A 1 86 ? 0.456 8.700 -1.196 1.00 88.38 86 ASP A C 1
ATOM 634 O O . ASP A 1 86 ? 0.406 7.613 -1.787 1.00 88.38 86 ASP A O 1
ATOM 638 N N . SER A 1 87 ?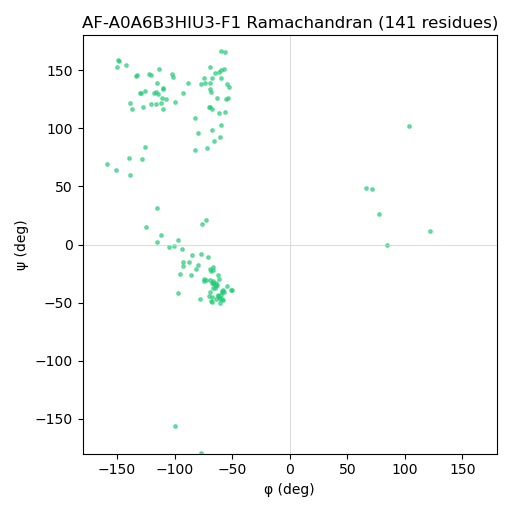 0.518 8.765 0.128 1.00 88.25 87 SER A N 1
ATOM 639 C CA . SER A 1 87 ? 0.399 7.592 0.977 1.00 88.25 87 SER A CA 1
ATOM 640 C C . SER A 1 87 ? -0.570 7.835 2.121 1.00 88.25 87 SER A C 1
ATOM 642 O O . SER A 1 87 ? -0.694 8.935 2.661 1.00 88.25 87 SER A O 1
ATOM 644 N N . THR A 1 88 ? -1.278 6.777 2.498 1.00 87.75 88 THR A N 1
ATOM 645 C CA . THR A 1 88 ? -2.154 6.790 3.662 1.00 87.75 88 THR A CA 1
ATOM 646 C C . THR A 1 88 ? -1.848 5.585 4.535 1.00 87.75 88 THR A C 1
ATOM 648 O O . THR A 1 88 ? -1.802 4.448 4.061 1.00 87.75 88 THR A O 1
ATOM 651 N N . LEU A 1 89 ? -1.667 5.839 5.829 1.00 87.69 89 LEU A N 1
ATOM 652 C CA . LEU A 1 89 ? -1.555 4.821 6.864 1.00 87.69 89 LEU A CA 1
ATOM 653 C C . LEU A 1 89 ? -2.792 4.878 7.760 1.00 87.69 89 LEU A C 1
ATOM 655 O O . LEU A 1 89 ? -3.109 5.921 8.338 1.00 87.69 89 LEU A O 1
ATOM 659 N N . TRP A 1 90 ? -3.462 3.740 7.913 1.00 89.94 90 TRP A N 1
ATOM 660 C CA . TRP A 1 90 ? -4.558 3.552 8.860 1.00 89.94 90 TRP A CA 1
ATOM 661 C C . TRP A 1 90 ? -4.120 2.628 9.988 1.00 89.94 90 TRP A C 1
ATOM 663 O O . TRP A 1 90 ? -3.562 1.558 9.745 1.00 89.94 90 TRP A O 1
ATOM 673 N N . VAL A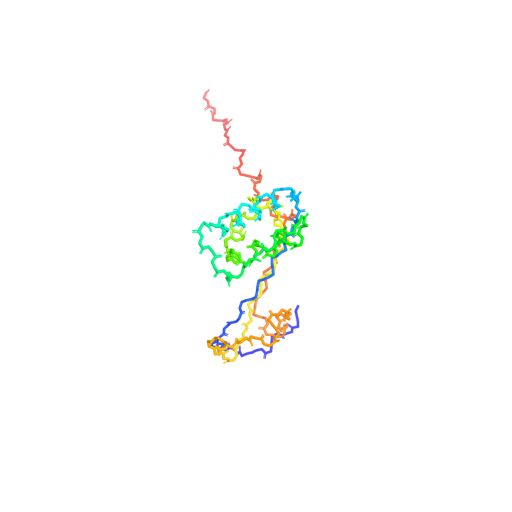 1 91 ? -4.433 3.015 11.221 1.00 90.38 91 VAL A N 1
ATOM 674 C CA . VAL A 1 91 ? -4.362 2.135 12.390 1.00 90.38 91 VAL A CA 1
ATOM 675 C C . VAL A 1 91 ? -5.784 1.885 12.856 1.00 90.38 91 VAL A C 1
ATOM 677 O O . VAL A 1 91 ? -6.510 2.830 13.170 1.00 90.38 91 VAL A O 1
ATOM 680 N N . SER A 1 92 ? -6.184 0.621 12.903 1.00 90.38 92 SER A N 1
ATOM 681 C CA . SER A 1 92 ? -7.513 0.201 13.344 1.00 90.38 92 SER A CA 1
ATOM 682 C C . SER A 1 92 ? -7.424 -0.731 14.543 1.00 90.38 92 SER A C 1
ATOM 684 O O . SER A 1 92 ? -6.465 -1.495 14.686 1.00 90.38 92 SER A O 1
ATOM 686 N N . ALA A 1 93 ? -8.409 -0.631 15.429 1.00 90.44 93 ALA A N 1
ATOM 687 C CA . ALA A 1 93 ? -8.558 -1.553 16.542 1.00 90.44 93 ALA A CA 1
ATOM 688 C C . ALA A 1 93 ? -9.143 -2.879 16.050 1.00 90.44 93 ALA A C 1
ATOM 690 O O . ALA A 1 93 ? -10.093 -2.889 15.270 1.00 90.44 93 ALA A O 1
ATOM 691 N N . ALA A 1 94 ? -8.604 -3.986 16.554 1.00 85.06 94 ALA A N 1
ATOM 692 C CA . ALA A 1 94 ? -9.125 -5.322 16.309 1.00 85.06 94 ALA A CA 1
ATOM 693 C C . ALA A 1 94 ? -9.477 -6.001 17.638 1.00 85.06 94 ALA A C 1
ATOM 695 O O . ALA A 1 94 ? -8.820 -5.785 18.659 1.00 85.06 94 ALA A O 1
ATOM 696 N N . GLU A 1 95 ? -10.515 -6.836 17.627 1.00 77.31 95 GLU A N 1
ATOM 697 C CA . GLU A 1 95 ? -10.913 -7.608 18.812 1.00 77.31 95 GLU A CA 1
ATOM 698 C C . GLU A 1 95 ? -9.939 -8.761 19.111 1.00 77.31 95 GLU A C 1
ATOM 700 O O . GLU A 1 95 ? -9.735 -9.124 20.270 1.00 77.31 95 GLU A O 1
ATOM 705 N N . ALA A 1 96 ? -9.318 -9.324 18.071 1.00 81.00 96 ALA A N 1
ATOM 706 C CA . ALA A 1 96 ? -8.342 -10.402 18.164 1.00 81.00 96 ALA A CA 1
ATOM 707 C C . ALA A 1 96 ? -7.306 -10.304 17.036 1.00 81.00 96 ALA A C 1
ATOM 709 O O . ALA A 1 96 ? -7.557 -9.699 15.994 1.00 81.00 96 ALA A O 1
ATOM 710 N N . LEU A 1 97 ? -6.140 -10.920 17.248 1.00 80.19 97 LEU A N 1
ATOM 711 C CA . LEU A 1 97 ? -5.151 -11.108 16.188 1.00 80.19 97 LEU A CA 1
ATOM 712 C C . LEU A 1 97 ? -5.627 -12.212 15.224 1.00 80.19 97 LEU A C 1
ATOM 714 O O . LEU A 1 97 ? -6.121 -13.234 15.705 1.00 80.19 97 LEU A O 1
ATOM 718 N N . PRO A 1 98 ? -5.451 -12.048 13.899 1.00 75.31 98 PRO A N 1
ATOM 719 C CA . PRO A 1 98 ? -5.632 -13.138 12.943 1.00 75.31 98 PRO A CA 1
ATOM 720 C C . PRO A 1 98 ? -4.685 -14.307 13.234 1.00 75.31 98 PRO A C 1
ATOM 722 O O . PRO A 1 98 ? -3.568 -14.103 13.722 1.00 75.31 98 PRO A O 1
ATOM 725 N N . GLU A 1 99 ? -5.104 -15.527 12.897 1.00 78.62 99 GLU A N 1
ATOM 726 C CA . GLU A 1 99 ? -4.243 -16.701 13.042 1.00 78.62 99 GLU A CA 1
ATOM 727 C C . GLU A 1 99 ? -3.081 -16.648 12.028 1.00 78.62 99 GLU A C 1
ATOM 729 O O . GLU A 1 99 ? -3.283 -16.286 10.862 1.00 78.62 99 GLU A O 1
ATOM 734 N N . PRO A 1 100 ? -1.847 -17.024 12.416 1.00 74.69 100 PRO A N 1
ATOM 735 C CA . PRO A 1 100 ? -0.717 -17.036 11.493 1.00 74.69 100 PRO A CA 1
ATOM 736 C C . PRO A 1 100 ? -0.990 -17.884 10.242 1.00 74.69 100 PRO A C 1
ATOM 738 O O . PRO A 1 100 ? -1.293 -19.073 10.333 1.00 74.69 100 PRO A O 1
ATOM 741 N N . GLY A 1 101 ? -0.827 -17.282 9.061 1.00 70.62 101 GLY A N 1
ATOM 742 C CA . GLY A 1 101 ? -1.037 -17.951 7.772 1.00 70.62 101 GLY A CA 1
ATOM 743 C C . GLY A 1 101 ? -2.489 -17.970 7.282 1.00 70.62 101 GLY A C 1
ATOM 744 O O . GLY A 1 101 ? -2.745 -18.479 6.188 1.00 70.62 101 GLY A O 1
ATOM 745 N N . GLU A 1 102 ? -3.432 -17.401 8.037 1.00 73.00 102 GLU A N 1
ATOM 746 C CA . GLU A 1 102 ? -4.768 -17.115 7.528 1.00 73.00 102 GLU A CA 1
ATOM 747 C C . GLU A 1 102 ? -4.685 -15.979 6.503 1.00 73.00 102 GLU A C 1
ATOM 749 O O . GLU A 1 102 ? -4.266 -14.858 6.799 1.00 73.00 102 GLU A O 1
ATOM 754 N N . TRP A 1 103 ? -5.067 -16.280 5.264 1.00 66.25 103 TRP A N 1
ATOM 755 C CA . TRP A 1 103 ? -5.223 -15.253 4.247 1.00 66.25 103 TRP A CA 1
ATOM 756 C C . TRP A 1 103 ? -6.435 -14.415 4.632 1.00 66.25 103 TRP A C 1
ATOM 758 O O . TRP A 1 103 ? -7.548 -14.941 4.698 1.00 66.25 103 TRP A O 1
ATOM 768 N N . LEU A 1 104 ? -6.232 -13.120 4.874 1.00 64.94 104 LEU A N 1
ATOM 769 C CA . LEU A 1 104 ? -7.344 -12.189 5.036 1.00 64.94 104 LEU A CA 1
ATOM 770 C C . LEU A 1 104 ? -8.245 -12.322 3.802 1.00 64.94 104 LEU A C 1
ATOM 772 O O . LEU A 1 104 ? -7.762 -12.239 2.675 1.00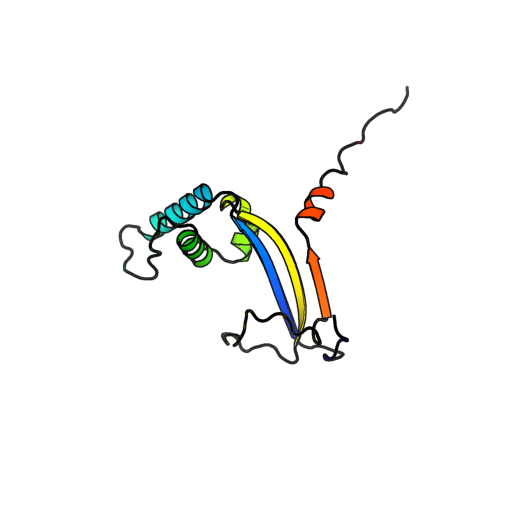 64.94 104 LEU A O 1
ATOM 776 N N . GLY A 1 105 ? -9.540 -12.574 4.004 1.00 62.31 105 GLY A N 1
ATOM 777 C CA . GLY A 1 105 ? -10.472 -12.828 2.898 1.00 62.31 105 GLY A CA 1
ATOM 778 C C . GLY A 1 105 ? -10.617 -11.640 1.939 1.00 62.31 105 GLY A C 1
ATOM 779 O O . GLY A 1 105 ? -10.889 -11.837 0.756 1.00 62.31 105 GLY A O 1
ATOM 780 N N . ALA A 1 106 ? -10.383 -10.425 2.440 1.00 64.31 106 ALA A N 1
ATOM 781 C CA . ALA A 1 106 ? -10.365 -9.182 1.679 1.00 64.31 106 ALA A CA 1
ATOM 782 C C . ALA A 1 106 ? -9.209 -8.278 2.165 1.00 64.31 106 ALA A C 1
ATOM 784 O O . ALA A 1 106 ? -9.434 -7.299 2.869 1.00 64.31 106 ALA A O 1
ATOM 785 N N . PRO A 1 107 ? -7.947 -8.592 1.818 1.00 58.75 107 PRO A N 1
ATOM 786 C CA . PRO A 1 107 ? -6.783 -7.846 2.308 1.00 58.75 107 PRO A CA 1
ATOM 787 C C . PRO A 1 107 ? -6.664 -6.442 1.693 1.00 58.75 107 PRO A C 1
ATOM 789 O O . PRO A 1 107 ? -5.836 -5.651 2.131 1.00 58.75 107 PRO A O 1
ATOM 792 N N . PHE A 1 108 ? -7.463 -6.158 0.659 1.00 56.12 108 PHE A N 1
ATOM 793 C CA . PHE A 1 108 ? -7.452 -4.916 -0.115 1.00 56.12 108 PHE A CA 1
ATOM 794 C C . PHE A 1 108 ? -8.716 -4.070 0.087 1.00 56.12 108 PHE A C 1
ATOM 796 O O . PHE A 1 108 ? -8.925 -3.113 -0.656 1.00 56.12 108 PHE A O 1
ATOM 803 N N . GLU A 1 109 ? -9.587 -4.437 1.029 1.00 65.62 109 GLU A N 1
ATOM 804 C CA . GLU A 1 109 ? -10.648 -3.527 1.459 1.00 65.62 109 GLU A CA 1
ATOM 805 C C . GLU A 1 109 ? -10.043 -2.420 2.331 1.00 65.62 109 GLU A C 1
ATOM 807 O O . GLU A 1 109 ? -9.093 -2.652 3.083 1.00 65.62 109 GLU A O 1
ATOM 812 N N . ASP A 1 110 ? -10.570 -1.201 2.196 1.00 70.69 110 AS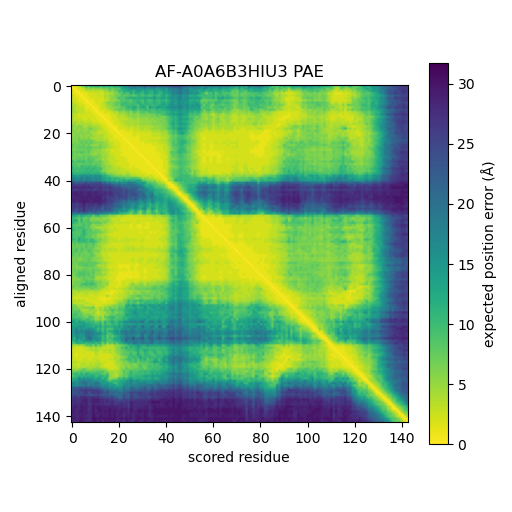P A N 1
ATOM 813 C CA . ASP A 1 110 ? -10.179 -0.086 3.056 1.00 70.69 110 ASP A CA 1
ATOM 814 C C . ASP A 1 110 ? -10.423 -0.450 4.530 1.00 70.69 110 ASP A C 1
ATOM 816 O O . ASP A 1 110 ? -11.335 -1.214 4.856 1.00 70.69 110 ASP A O 1
ATOM 820 N N . ALA A 1 111 ? -9.628 0.128 5.434 1.00 81.25 111 ALA A N 1
ATOM 821 C CA . ALA A 1 111 ? -9.855 -0.033 6.866 1.00 81.25 111 ALA A CA 1
ATOM 822 C C . ALA A 1 111 ? -11.305 0.342 7.224 1.00 81.25 111 ALA A C 1
ATOM 824 O O . ALA A 1 111 ? -11.786 1.390 6.779 1.00 81.25 111 ALA A O 1
ATOM 825 N N . ASP A 1 112 ? -11.974 -0.474 8.054 1.00 85.06 112 ASP A N 1
ATOM 826 C CA . ASP A 1 112 ? -13.326 -0.162 8.529 1.00 85.06 112 ASP A CA 1
ATOM 827 C C . ASP A 1 112 ? -13.308 1.219 9.207 1.00 85.06 112 ASP A C 1
ATOM 829 O O . ASP A 1 112 ? -12.657 1.393 10.247 1.00 85.06 112 ASP A O 1
ATOM 833 N N . PRO A 1 113 ? -13.993 2.222 8.631 1.00 85.62 113 PRO A N 1
ATOM 834 C CA . PRO A 1 113 ? -13.866 3.600 9.066 1.00 85.62 113 PRO A CA 1
ATOM 835 C C . PRO A 1 113 ? -14.403 3.840 10.484 1.00 85.62 113 PRO A C 1
ATOM 837 O O . PRO A 1 113 ? -14.024 4.847 11.083 1.00 85.62 113 PRO A O 1
ATOM 840 N N . GLU A 1 114 ? -15.248 2.956 11.031 1.00 89.19 114 GLU A N 1
ATOM 841 C CA . GLU A 1 114 ? -15.725 3.023 12.422 1.00 89.19 114 GLU A CA 1
ATOM 842 C C . GLU A 1 114 ? -14.698 2.471 13.429 1.00 89.19 114 GLU A C 1
ATOM 844 O O . GLU A 1 114 ? -14.771 2.778 14.621 1.00 89.19 114 GLU A O 1
ATOM 849 N N . LEU A 1 115 ? -13.709 1.700 12.964 1.00 88.19 115 LEU A N 1
ATOM 850 C CA . LEU A 1 115 ? -12.663 1.087 13.792 1.00 88.19 115 LEU A CA 1
ATOM 851 C C . LEU A 1 115 ? -11.298 1.779 13.668 1.00 88.19 115 LEU A C 1
ATOM 853 O O . LEU A 1 115 ? -10.353 1.402 14.366 1.00 88.19 115 LEU A O 1
ATOM 857 N N . VAL A 1 116 ? -11.174 2.803 12.815 1.00 90.44 116 VAL A N 1
ATOM 858 C CA . VAL A 1 116 ? -9.943 3.593 12.664 1.00 90.44 116 VAL A CA 1
ATOM 859 C C . VAL A 1 116 ? -9.667 4.400 13.936 1.00 90.44 116 VAL A C 1
ATOM 861 O O . VAL A 1 116 ? -10.410 5.314 14.292 1.00 90.44 116 VAL A O 1
ATOM 864 N N . VAL A 1 117 ? -8.547 4.087 14.586 1.00 90.75 117 VAL A N 1
ATOM 865 C CA . VAL A 1 117 ? -8.001 4.817 15.737 1.00 90.75 117 VAL A CA 1
ATOM 866 C C . VAL A 1 117 ? -7.310 6.093 15.266 1.00 90.75 117 VAL A C 1
ATOM 868 O O . VAL A 1 117 ? -7.533 7.171 15.817 1.00 90.75 117 VAL A O 1
ATOM 871 N N . CYS A 1 118 ? -6.478 5.987 14.229 1.00 89.62 118 CYS A N 1
ATOM 872 C CA . CYS A 1 118 ? -5.839 7.131 13.596 1.00 89.62 118 CYS A CA 1
ATOM 873 C C . CYS A 1 118 ? -5.573 6.886 12.109 1.00 89.62 118 CYS A C 1
ATOM 875 O O . CYS A 1 118 ? -5.419 5.753 11.647 1.00 89.62 118 CYS A O 1
ATOM 877 N N . ARG A 1 119 ? -5.538 7.993 11.365 1.00 89.75 119 ARG A N 1
ATOM 878 C CA . ARG A 1 119 ? -5.223 8.049 9.941 1.00 89.75 119 ARG A CA 1
ATOM 879 C C . ARG A 1 119 ? -4.144 9.101 9.735 1.00 89.75 119 ARG A C 1
ATOM 881 O O . ARG A 1 119 ? -4.295 10.223 10.216 1.00 89.75 119 ARG A O 1
ATOM 888 N N . PHE A 1 120 ? -3.101 8.730 9.010 1.00 87.06 120 PHE A N 1
ATOM 889 C CA . PHE A 1 120 ? -2.035 9.624 8.586 1.00 87.06 120 PHE A CA 1
ATOM 890 C C . PHE A 1 120 ? -2.067 9.693 7.067 1.00 87.06 120 PHE A C 1
ATOM 892 O O . PHE A 1 120 ? -1.962 8.660 6.410 1.00 87.06 120 PHE A O 1
ATOM 899 N N . ASP A 1 121 ? -2.252 10.894 6.534 1.00 86.12 121 ASP A N 1
ATOM 900 C CA . ASP A 1 121 ? -2.180 11.165 5.104 1.00 86.12 121 ASP A CA 1
ATOM 901 C C . ASP A 1 121 ? -0.889 11.933 4.835 1.00 86.12 121 ASP A C 1
ATOM 903 O O . ASP A 1 121 ? -0.652 12.973 5.449 1.00 86.12 121 ASP A O 1
ATOM 907 N N . VAL A 1 122 ? -0.068 11.410 3.932 1.00 82.88 122 VAL A N 1
ATOM 908 C CA . VAL A 1 122 ? 1.134 12.068 3.420 1.00 82.88 122 VAL A CA 1
ATOM 909 C C . VAL A 1 122 ? 0.903 12.295 1.942 1.00 82.88 122 VAL A C 1
ATOM 911 O O . VAL A 1 122 ? 0.481 11.384 1.230 1.00 82.88 122 VAL A O 1
ATOM 914 N N . SER A 1 123 ? 1.161 13.510 1.481 1.00 79.44 123 SER A N 1
ATOM 915 C CA . SER A 1 123 ? 1.035 13.829 0.069 1.00 79.44 123 SER A CA 1
ATOM 916 C C . SER A 1 123 ? 2.379 14.238 -0.497 1.00 79.44 123 SER A C 1
ATOM 918 O O . SER A 1 123 ? 3.046 15.109 0.061 1.00 79.44 123 SER A O 1
ATOM 920 N N . ALA A 1 124 ? 2.740 13.633 -1.626 1.00 74.69 124 ALA A N 1
ATOM 921 C CA . ALA A 1 124 ? 4.036 13.854 -2.260 1.00 74.69 124 ALA A CA 1
ATOM 922 C C . ALA A 1 124 ? 4.235 15.320 -2.685 1.00 74.69 124 ALA A C 1
ATOM 924 O O . ALA A 1 124 ? 5.345 15.831 -2.651 1.00 74.69 124 ALA A O 1
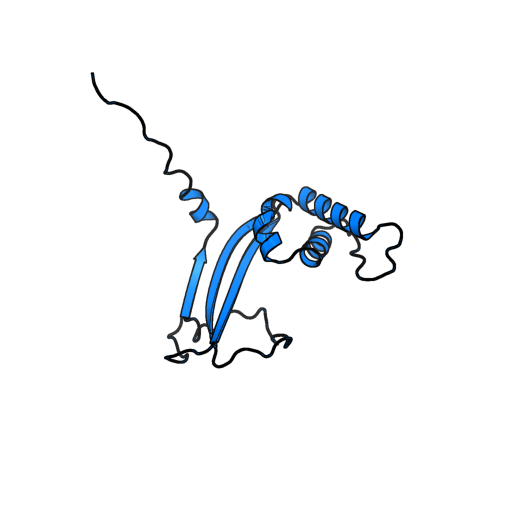ATOM 925 N N . VAL A 1 125 ? 3.147 16.030 -3.012 1.00 71.62 125 VAL A N 1
ATOM 926 C CA . VAL A 1 125 ? 3.194 17.445 -3.424 1.00 71.62 125 VAL A CA 1
ATOM 927 C C . VAL A 1 125 ? 3.608 18.374 -2.279 1.00 71.62 125 VAL A C 1
ATOM 929 O O . VAL A 1 125 ? 4.239 19.392 -2.530 1.00 71.62 125 VAL A O 1
ATOM 932 N N . PHE A 1 126 ? 3.244 18.043 -1.039 1.00 62.91 126 PHE A N 1
ATOM 933 C CA . PHE A 1 126 ? 3.549 18.878 0.128 1.00 62.91 126 PHE A CA 1
ATOM 934 C C . PHE A 1 126 ? 4.860 18.482 0.822 1.00 62.91 126 PHE A C 1
ATOM 936 O O . PHE A 1 126 ? 5.413 19.290 1.558 1.00 62.91 126 PHE A O 1
ATOM 943 N N . ASP A 1 127 ? 5.367 17.271 0.578 1.00 64.69 127 ASP A N 1
ATOM 944 C CA . ASP A 1 127 ? 6.636 16.784 1.142 1.00 64.69 127 ASP A CA 1
ATOM 945 C C . ASP A 1 127 ? 7.863 17.428 0.456 1.00 64.69 127 ASP A C 1
ATOM 947 O O . ASP A 1 127 ? 8.879 17.695 1.094 1.00 64.69 127 ASP A O 1
ATOM 951 N N . GLU A 1 128 ? 7.758 17.770 -0.836 1.00 58.12 128 GLU A N 1
ATOM 952 C CA . GLU A 1 128 ? 8.827 18.454 -1.587 1.00 58.12 128 GLU A CA 1
ATOM 953 C C . GLU A 1 128 ? 9.073 19.907 -1.125 1.00 58.12 128 GLU A C 1
ATOM 955 O O . GLU A 1 128 ? 10.167 20.432 -1.324 1.00 58.12 128 GLU A O 1
ATOM 960 N N . GLU A 1 129 ? 8.090 20.560 -0.493 1.00 55.94 129 GLU A N 1
ATOM 961 C CA . GLU A 1 129 ? 8.183 21.965 -0.063 1.00 55.94 129 GLU A CA 1
ATOM 962 C C . GLU A 1 129 ? 8.942 22.143 1.272 1.00 55.94 129 GLU A C 1
ATOM 964 O O . GLU A 1 129 ? 9.459 23.226 1.539 1.00 55.94 129 GLU A O 1
ATOM 969 N N . GLU A 1 130 ? 9.056 21.100 2.107 1.00 53.72 130 GLU A N 1
ATOM 970 C CA . GLU A 1 130 ? 9.626 21.201 3.466 1.00 53.72 130 GLU A CA 1
ATOM 971 C C . GLU A 1 130 ? 11.163 21.017 3.504 1.00 53.72 130 GLU A C 1
ATOM 973 O O . GLU A 1 130 ? 11.818 21.399 4.474 1.00 53.72 130 GLU A O 1
ATOM 978 N N . LEU A 1 131 ? 11.773 20.491 2.432 1.00 52.81 131 LEU A N 1
ATOM 979 C CA . LEU A 1 131 ? 13.224 20.242 2.342 1.00 52.81 131 LEU A CA 1
ATOM 980 C C . LEU A 1 131 ? 14.064 21.459 1.903 1.00 52.81 131 LEU A C 1
ATOM 982 O O . LEU A 1 131 ? 15.292 21.403 1.999 1.00 52.81 131 LEU A O 1
ATOM 986 N N . ASP A 1 132 ? 13.434 22.555 1.467 1.00 55.00 132 ASP A N 1
ATOM 987 C CA . ASP A 1 132 ? 14.124 23.728 0.904 1.00 55.00 132 ASP A CA 1
ATOM 988 C C . ASP A 1 132 ? 14.288 24.918 1.886 1.00 55.00 132 ASP A C 1
ATOM 990 O O . ASP A 1 132 ? 14.922 25.914 1.531 1.00 55.00 132 ASP A O 1
ATOM 994 N N . GLU A 1 133 ? 13.803 24.842 3.138 1.00 52.69 133 GLU A N 1
ATOM 995 C CA . GLU A 1 133 ? 13.852 25.973 4.098 1.00 52.69 133 GLU A CA 1
ATOM 996 C C . GLU A 1 133 ? 15.021 25.970 5.117 1.00 52.69 133 GLU A C 1
ATOM 998 O O . GLU A 1 133 ? 15.108 26.886 5.936 1.00 52.69 133 GLU A O 1
ATOM 1003 N N . GLU A 1 134 ? 15.979 25.030 5.072 1.00 54.09 134 GLU A N 1
ATOM 1004 C CA . GLU A 1 134 ? 17.063 24.945 6.083 1.00 54.09 134 GLU A CA 1
ATOM 1005 C C . GLU A 1 134 ? 18.501 25.186 5.571 1.00 54.09 134 GLU A C 1
ATOM 1007 O O . GLU A 1 134 ? 19.467 24.663 6.126 1.00 54.09 134 GLU A O 1
ATOM 1012 N N . LEU A 1 135 ? 18.695 26.020 4.540 1.00 53.69 135 LEU A N 1
ATOM 1013 C CA . LEU A 1 135 ? 20.037 26.443 4.099 1.00 53.69 135 LEU A CA 1
ATOM 1014 C C . LEU A 1 135 ? 20.122 27.936 3.739 1.00 53.69 135 LEU A C 1
ATOM 1016 O O . LEU A 1 135 ? 20.501 28.274 2.622 1.00 53.69 135 LEU A O 1
ATOM 1020 N N . ASP A 1 136 ? 19.841 28.841 4.684 1.00 54.38 136 ASP A N 1
ATOM 1021 C CA . ASP A 1 136 ? 20.278 30.241 4.530 1.00 54.38 136 ASP A CA 1
ATOM 1022 C C . ASP A 1 136 ? 20.544 30.973 5.866 1.00 54.38 136 ASP A C 1
ATOM 1024 O O . ASP A 1 136 ? 19.918 31.970 6.205 1.00 54.38 136 ASP A O 1
ATOM 1028 N N . GLU A 1 137 ? 21.544 30.516 6.629 1.00 54.31 137 GLU A N 1
ATOM 1029 C CA . GLU A 1 137 ? 22.385 31.431 7.421 1.00 54.31 137 GLU A CA 1
ATOM 1030 C C . GLU A 1 137 ? 23.856 31.007 7.288 1.00 54.31 137 GLU A C 1
ATOM 1032 O O . GLU A 1 137 ? 24.241 29.920 7.730 1.00 54.31 137 GLU A O 1
ATOM 1037 N N . PRO A 1 138 ? 24.723 31.864 6.708 1.00 46.47 138 PRO A N 1
ATOM 1038 C CA . PRO A 1 138 ? 25.502 32.706 7.613 1.00 46.47 138 PRO A CA 1
ATOM 1039 C C . PRO A 1 138 ? 25.909 34.106 7.093 1.00 46.47 138 PRO A C 1
ATOM 1041 O O . PRO A 1 138 ? 26.136 34.341 5.911 1.00 46.47 138 PRO A O 1
ATOM 1044 N N . ALA A 1 139 ? 26.200 34.958 8.087 1.00 51.16 139 ALA A N 1
ATOM 1045 C CA . ALA A 1 139 ? 27.216 36.024 8.133 1.00 51.16 139 ALA A CA 1
ATOM 1046 C C . ALA A 1 139 ? 26.773 37.494 7.969 1.00 51.16 139 ALA A C 1
ATOM 1048 O O . ALA A 1 139 ? 26.726 38.037 6.871 1.00 51.16 139 ALA A O 1
ATOM 1049 N N . ALA A 1 140 ? 26.700 38.205 9.107 1.00 47.69 140 ALA A N 1
ATOM 1050 C CA . ALA A 1 140 ? 27.243 39.567 9.232 1.00 47.69 140 ALA A CA 1
ATOM 1051 C C . ALA A 1 140 ? 27.508 39.958 10.705 1.00 47.69 140 ALA A C 1
ATOM 1053 O O . ALA A 1 140 ? 26.853 40.829 11.279 1.00 47.69 140 ALA A O 1
ATOM 1054 N N . GLY A 1 141 ? 28.508 39.328 11.328 1.00 49.50 141 GLY A N 1
ATOM 1055 C CA . GLY A 1 141 ? 29.108 39.815 12.573 1.00 49.50 141 GLY A CA 1
ATOM 1056 C C . GLY A 1 141 ? 30.155 40.892 12.280 1.00 49.50 141 GLY A C 1
ATOM 1057 O O . GLY A 1 141 ? 31.216 40.593 11.744 1.00 49.50 141 GLY A O 1
ATOM 1058 N N . ARG A 1 142 ? 29.826 42.142 12.617 1.00 46.75 142 ARG A N 1
ATOM 1059 C CA . ARG A 1 142 ? 30.684 43.337 12.555 1.00 46.75 142 ARG A CA 1
ATOM 1060 C C . ARG A 1 142 ? 32.004 43.168 13.325 1.00 46.75 142 ARG A C 1
ATOM 1062 O O . ARG A 1 142 ? 31.973 42.748 14.481 1.00 46.75 142 ARG A O 1
ATOM 1069 N N . ALA A 1 143 ? 33.102 43.647 12.741 1.00 54.47 143 ALA A N 1
ATOM 1070 C CA . ALA A 1 143 ? 34.264 44.181 13.453 1.00 54.47 143 ALA A CA 1
ATOM 1071 C C . ALA A 1 143 ? 34.769 45.428 12.718 1.00 54.47 143 ALA A C 1
ATOM 1073 O O . ALA A 1 143 ? 34.870 45.362 11.472 1.00 54.47 143 ALA A O 1
#

Secondary structure (DSSP, 8-state):
-PPP-S-SS-SEEEEEEEEEEEE--HHHHHHHHHHHHHHHT-TT--SS------SSHHHHHHHHHHHS-HHHHHHHGGGGTEEEEEEEEEEEEESSPPPTTPPPSSTTSPP-TTTEEEEEEE-HHHHTTGGGSS---------

Foldseek 3Di:
DPAAPDDPDFPDKDKDKDWDKDQQDLVLLLVVLVVLLVVCPDDPNPDDDNQPSDSDSVSSVVSVPVPDDPVVCVVCVVSNNIDIFKMKMWMFGDNDDDDPPDDDPCSPDDDPPNGTPDMDIDGPVVVVVPVPPPPDDDDDDDD

pLDDT: mean 78.82, std 15.62, range [44.75, 96.25]

Nearest PDB structures (foldseek):
  6xvi-assembly3_C  TM=5.284E-01  e=4.278E+00  Helicobacter pylori G27
  6qd6-assembly3_C  TM=5.229E-01  e=4.543E+00  Helicobacter pylori
  6qd6-assembly7_G  TM=5.256E-01  e=4.029E+00  Helicobacter pylori
  6qd6-assembly2_B  TM=5.176E-01  e=5.122E+00  Helicobacter pylori